Protein AF-A0A9P1I8E8-F1 (afdb_monomer)

Organism: NCBI:txid860376

Mean predicted aligned error: 10.09 Å

pLDDT: mean 78.87, std 17.03, range [38.69, 94.75]

Nearest PDB structures (foldseek):
  3wo3-assembly3_F  TM=6.947E-01  e=5.692E-03  Homo sapiens
  3omz-assembly1_A  TM=5.875E-01  e=2.929E-02  Homo sapiens
  8fnl-assembly1_G  TM=3.745E-01  e=1.660E+00  Homo sapiens
  1jv0-assembly1_A  TM=1.993E-01  e=1.866E+00  Homo sapiens
  6hd2-assembly1_A  TM=1.746E-01  e=7.166E+00  Homo sapiens

Solvent-accessible surface area (backbone atoms only — not comparable to full-atom values): 6444 Å² total; per-residue (Å²): 136,86,83,79,81,82,82,81,84,79,79,78,81,79,80,78,81,77,80,46,63,80,46,77,47,79,41,55,58,59,40,64,44,79,46,76,41,68,60,64,78,62,46,34,40,34,54,88,94,45,50,25,40,53,42,80,74,56,90,46,32,46,34,34,26,34,69,87,78,66,45,77,42,88,48,93,43,54,36,39,58,91,68,26,43,32,32,62,47,35,40,72,88,60,38,27,38,37,35,14,62,67,32,23,37,34,40,42,49,93

Sequence (110 aa):
MSSSSSLVFLILGLVLSIDCFLGVIEVKAGTSVDIELDGSGALEKYVGSKVYTFNFSGPNRGFFTDNATKAKVAASNLQIKGNTLVITKATKADAAKYRRGSDGIELVVL

Foldseek 3Di:
DDDDDDDDDDPPDDPPPPQDEPEEDEEEFFAKDKAAADADDWKWWADPPWIWTWDDDDQQDTFTATPVPRDTDDDPQWGHDPRIIIRNGDDQVRQTWMHHHSYIHGYHYD

Radius of gyration: 20.31 Å; Cα contacts (8 Å, |Δi|>4): 219; chains: 1; bounding box: 63×27×63 Å

Secondary structure (DSSP, 8-state):
--------------------EEEEEEE-TT--EEEE--SSS-EEEEETTEEEEEEEEETTEEEEEETTT--EE--TTEEEETTEEEESS--GGG-EEEEETTEEEEEEE-

Structure (mmCIF, N/CA/C/O backbone):
data_AF-A0A9P1I8E8-F1
#
_entry.id   AF-A0A9P1I8E8-F1
#
loop_
_atom_site.group_PDB
_atom_site.id
_atom_site.type_symbol
_atom_site.label_atom_id
_atom_site.label_alt_id
_atom_site.label_comp_id
_atom_site.label_asym_id
_atom_site.label_entity_id
_atom_site.label_seq_id
_atom_site.pdbx_PDB_ins_code
_atom_site.Cartn_x
_atom_site.Cartn_y
_atom_site.Cartn_z
_atom_site.occupancy
_atom_site.B_iso_or_equiv
_atom_site.auth_seq_id
_atom_site.auth_comp_id
_atom_site.auth_asym_id
_atom_site.auth_atom_id
_atom_site.pdbx_PDB_model_num
ATOM 1 N N . MET A 1 1 ? 47.224 10.803 -49.407 1.00 42.19 1 MET A N 1
ATOM 2 C CA . MET A 1 1 ? 46.918 10.798 -47.960 1.00 42.19 1 MET A CA 1
ATOM 3 C C . MET A 1 1 ? 45.432 10.509 -47.828 1.00 42.19 1 MET A C 1
ATOM 5 O O . MET A 1 1 ? 44.631 11.388 -48.106 1.00 42.19 1 MET A O 1
ATOM 9 N N . SER A 1 2 ? 45.066 9.248 -47.581 1.00 38.69 2 SER A N 1
ATOM 10 C CA . SER A 1 2 ? 43.662 8.823 -47.487 1.00 38.69 2 SER A CA 1
ATOM 11 C C . SER A 1 2 ? 43.175 9.070 -46.064 1.00 38.69 2 SER A C 1
ATOM 13 O O . SER A 1 2 ? 43.762 8.545 -45.121 1.00 38.69 2 SER A O 1
ATOM 15 N N . SER A 1 3 ? 42.157 9.915 -45.921 1.00 45.19 3 SER A N 1
ATOM 16 C CA . SER A 1 3 ? 41.531 10.236 -44.641 1.00 45.19 3 SER A CA 1
ATOM 17 C C . SER A 1 3 ? 40.602 9.088 -44.248 1.00 45.19 3 SER A C 1
ATOM 19 O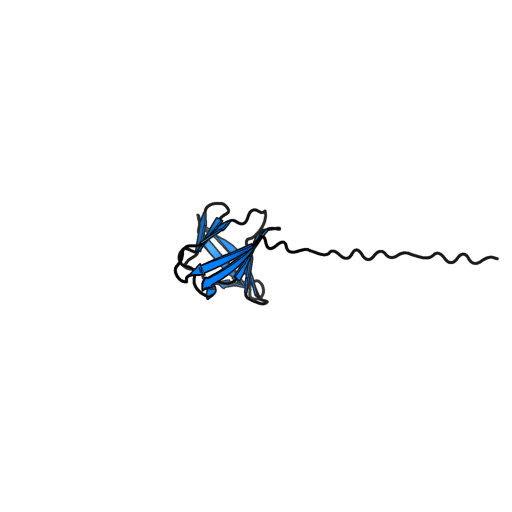 O . SER A 1 3 ? 39.602 8.845 -44.920 1.00 45.19 3 SER A O 1
ATOM 21 N N . SER A 1 4 ? 40.954 8.346 -43.200 1.00 43.19 4 SER A N 1
ATOM 22 C CA . SER A 1 4 ? 40.102 7.297 -42.637 1.00 43.19 4 SER A CA 1
ATOM 23 C C . SER A 1 4 ? 39.155 7.927 -41.617 1.00 43.19 4 SER A C 1
ATOM 25 O O . SER A 1 4 ? 39.563 8.269 -40.509 1.00 43.19 4 SER A O 1
ATOM 27 N N . SER A 1 5 ? 37.892 8.112 -41.995 1.00 45.56 5 SER A N 1
ATOM 28 C CA . SER A 1 5 ? 36.833 8.556 -41.086 1.00 45.56 5 SER A CA 1
ATOM 29 C C . SER A 1 5 ? 36.429 7.409 -40.155 1.00 45.56 5 SER A C 1
ATOM 31 O O . SER A 1 5 ? 35.754 6.472 -40.572 1.00 45.56 5 SER A O 1
ATOM 33 N N . SER A 1 6 ? 36.845 7.477 -38.889 1.00 46.22 6 SER A N 1
ATOM 34 C CA . SER A 1 6 ? 36.383 6.559 -37.843 1.00 46.22 6 SER A CA 1
ATOM 35 C C . SER A 1 6 ? 34.932 6.863 -37.472 1.00 46.22 6 SER A C 1
ATOM 37 O O . SER A 1 6 ? 34.622 7.935 -36.953 1.00 46.22 6 SER A O 1
ATOM 39 N N . LEU A 1 7 ? 34.044 5.907 -37.733 1.00 45.19 7 LEU A N 1
ATOM 40 C CA . LEU A 1 7 ? 32.640 5.944 -37.336 1.00 45.19 7 LEU A CA 1
ATOM 41 C C . LEU A 1 7 ? 32.532 5.477 -35.875 1.00 45.19 7 LEU A C 1
ATOM 43 O O . LEU A 1 7 ? 32.773 4.310 -35.569 1.00 45.19 7 LEU A O 1
ATOM 47 N N . VAL A 1 8 ? 32.214 6.394 -34.961 1.00 47.22 8 VAL A N 1
ATOM 48 C CA . VAL A 1 8 ? 31.980 6.085 -33.542 1.00 47.22 8 VAL A CA 1
ATOM 49 C C . VAL A 1 8 ? 30.517 5.675 -33.372 1.00 47.22 8 VAL A C 1
ATOM 51 O O . VAL A 1 8 ? 29.620 6.504 -33.504 1.00 47.22 8 VAL A O 1
ATOM 54 N N . PHE A 1 9 ? 30.265 4.401 -33.068 1.00 44.41 9 PHE A N 1
ATOM 55 C CA . PHE A 1 9 ? 28.941 3.926 -32.657 1.00 44.41 9 PHE A CA 1
ATOM 56 C C . PHE A 1 9 ? 28.751 4.176 -31.158 1.00 44.41 9 PHE A C 1
ATOM 58 O O . PHE A 1 9 ? 29.202 3.402 -30.316 1.00 44.41 9 PHE A O 1
ATOM 65 N N . LEU A 1 10 ? 28.086 5.281 -30.819 1.00 40.41 10 LEU A N 1
ATOM 66 C CA . LEU A 1 10 ? 27.625 5.563 -29.463 1.00 40.41 10 LEU A CA 1
ATOM 67 C C . LEU A 1 10 ? 26.334 4.765 -29.211 1.00 40.41 10 LEU A C 1
ATOM 69 O O . LEU A 1 10 ? 25.244 5.207 -29.568 1.00 40.41 10 LEU A O 1
ATOM 73 N N . ILE A 1 11 ? 26.445 3.569 -28.629 1.00 51.78 11 ILE A N 1
ATOM 74 C CA . ILE A 1 11 ? 25.273 2.808 -28.178 1.00 51.78 11 ILE A CA 1
ATOM 75 C C . ILE A 1 11 ? 24.783 3.446 -26.872 1.00 51.78 11 ILE A C 1
ATOM 77 O O . ILE A 1 11 ? 25.291 3.145 -25.793 1.00 51.78 11 ILE A O 1
ATOM 81 N N . LEU A 1 12 ? 23.811 4.360 -26.964 1.00 45.12 12 LEU A N 1
ATOM 82 C CA . LEU A 1 12 ? 23.032 4.782 -25.799 1.00 45.12 12 LEU A CA 1
ATOM 83 C C . LEU A 1 12 ? 22.200 3.583 -25.328 1.00 45.12 12 LEU A C 1
ATOM 85 O O . LEU A 1 12 ? 21.227 3.198 -25.975 1.00 45.12 12 LEU A O 1
ATOM 89 N N . GLY A 1 13 ? 22.597 2.986 -24.205 1.00 43.47 13 GLY A N 1
ATOM 90 C CA . GLY A 1 13 ? 21.833 1.942 -23.532 1.00 43.47 13 GLY A CA 1
ATOM 91 C C . GLY A 1 13 ? 20.497 2.491 -23.036 1.00 43.47 13 GLY A C 1
ATOM 92 O O . GLY A 1 13 ? 20.434 3.149 -22.000 1.00 43.47 13 GLY A O 1
ATOM 93 N N . LEU A 1 14 ? 19.427 2.219 -23.782 1.00 50.00 14 LEU A N 1
ATOM 94 C CA . LEU A 1 14 ? 18.058 2.435 -23.336 1.00 50.00 14 LEU A CA 1
ATOM 95 C C . LEU A 1 14 ? 17.737 1.385 -22.264 1.00 50.00 14 LEU A C 1
ATOM 97 O O . LEU A 1 14 ? 17.434 0.235 -22.577 1.00 50.00 14 LEU A O 1
ATOM 101 N N . VAL A 1 15 ? 17.826 1.769 -20.991 1.00 52.22 15 VAL A N 1
ATOM 102 C CA . VAL A 1 15 ? 17.323 0.950 -19.883 1.00 52.22 15 VAL A CA 1
ATOM 103 C C . VAL A 1 15 ? 15.799 1.055 -19.892 1.00 52.22 15 VAL A C 1
ATOM 105 O O . VAL A 1 15 ? 15.226 2.002 -19.361 1.00 52.22 15 VAL A O 1
ATOM 108 N N . LEU A 1 16 ? 15.136 0.095 -20.537 1.00 41.38 16 LEU A N 1
ATOM 109 C CA . LEU A 1 16 ? 13.700 -0.119 -20.379 1.00 41.38 16 LEU A CA 1
ATOM 110 C C . LEU A 1 16 ? 13.487 -0.836 -19.043 1.00 41.38 16 LEU A C 1
ATOM 112 O O . LEU A 1 16 ? 13.565 -2.060 -18.964 1.00 41.38 16 LEU A O 1
ATOM 116 N N . SER A 1 17 ? 13.250 -0.080 -17.975 1.00 48.94 17 SER A N 1
ATOM 117 C CA . SER A 1 17 ? 12.670 -0.636 -16.754 1.00 48.94 17 SER A CA 1
ATOM 118 C C . SER A 1 17 ? 11.229 -1.047 -17.062 1.00 48.94 17 SER A C 1
ATOM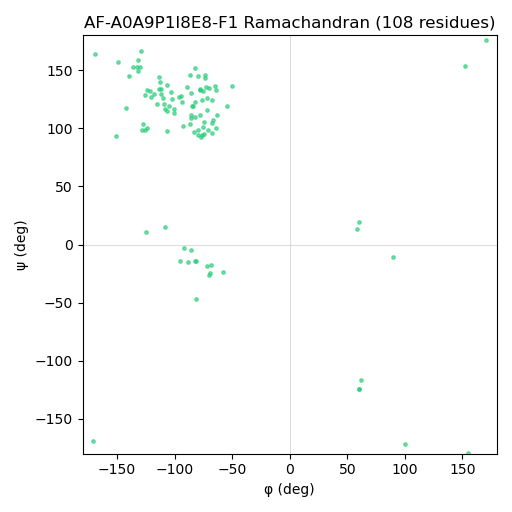 120 O O . SER A 1 17 ? 10.329 -0.211 -17.090 1.00 48.94 17 SER A O 1
ATOM 122 N N . ILE A 1 18 ? 11.029 -2.329 -17.372 1.00 50.38 18 ILE A N 1
ATOM 123 C CA . ILE A 1 18 ? 9.703 -2.942 -17.461 1.00 50.38 18 ILE A CA 1
ATOM 124 C C . ILE A 1 18 ? 9.231 -3.139 -16.020 1.00 50.38 18 ILE A C 1
ATOM 126 O O . ILE A 1 18 ? 9.680 -4.057 -15.338 1.00 50.38 18 ILE A O 1
ATOM 130 N N . ASP A 1 19 ? 8.361 -2.253 -15.542 1.00 52.59 19 ASP A N 1
ATOM 131 C CA . ASP A 1 19 ? 7.643 -2.465 -14.287 1.00 52.59 19 ASP A CA 1
ATOM 132 C C . ASP A 1 19 ? 6.663 -3.636 -14.483 1.00 52.59 19 ASP A C 1
ATOM 134 O O . ASP A 1 19 ? 5.643 -3.504 -15.163 1.00 52.59 19 ASP A O 1
ATOM 138 N N . CYS A 1 20 ? 6.991 -4.809 -13.935 1.00 55.44 20 CYS A N 1
ATOM 139 C CA . CYS A 1 20 ? 6.149 -5.998 -14.025 1.00 55.44 20 CYS A CA 1
ATOM 140 C C . CYS A 1 20 ? 5.014 -5.912 -12.990 1.00 55.44 20 CYS A C 1
ATOM 142 O O . CYS A 1 20 ? 5.198 -6.206 -11.811 1.00 55.44 20 CYS A O 1
ATOM 144 N N . PHE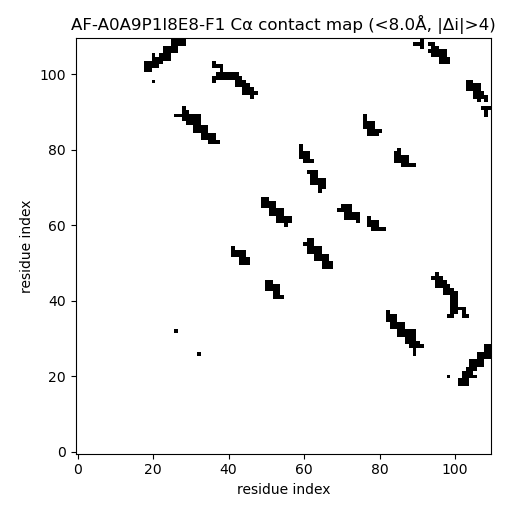 A 1 21 ? 3.823 -5.489 -13.417 1.00 63.81 21 PHE A N 1
ATOM 145 C CA . PHE A 1 21 ? 2.609 -5.634 -12.611 1.00 63.81 21 PHE A CA 1
ATOM 146 C C . PHE A 1 21 ? 2.005 -7.023 -12.867 1.00 63.81 21 PHE A C 1
ATOM 148 O O . PHE A 1 21 ? 1.486 -7.296 -13.946 1.00 63.81 21 PHE A O 1
ATOM 155 N N . LEU A 1 22 ? 2.103 -7.894 -11.865 1.00 70.00 22 LEU A N 1
ATOM 156 C CA . LEU A 1 22 ? 1.727 -9.307 -11.857 1.00 70.00 22 LEU A CA 1
ATOM 157 C C . LEU A 1 22 ? 0.212 -9.553 -11.952 1.00 70.00 22 LEU A C 1
ATOM 159 O O . LEU A 1 22 ? -0.195 -10.657 -12.305 1.00 70.00 22 LEU A O 1
ATOM 163 N N . GLY A 1 23 ? -0.639 -8.558 -11.671 1.00 82.25 23 GLY A N 1
ATOM 164 C CA . GLY A 1 23 ? -2.087 -8.714 -11.834 1.00 82.25 23 GLY A CA 1
ATOM 165 C C . GLY A 1 23 ? -2.944 -7.585 -11.265 1.00 82.25 23 GLY A C 1
ATOM 166 O O . GLY A 1 23 ? -2.448 -6.652 -10.629 1.00 82.25 23 GLY A O 1
ATOM 167 N N . VAL A 1 24 ? -4.253 -7.701 -11.499 1.00 90.06 24 VAL A N 1
ATOM 168 C CA . VAL A 1 24 ? -5.301 -6.830 -10.948 1.00 90.06 24 VAL A CA 1
ATOM 169 C C . VAL A 1 24 ? -6.138 -7.641 -9.959 1.00 90.06 24 VAL A C 1
ATOM 171 O O . VAL A 1 24 ? -6.601 -8.731 -10.290 1.00 90.06 24 VAL A O 1
ATOM 174 N N . ILE A 1 25 ? -6.343 -7.111 -8.755 1.00 89.25 25 ILE A N 1
ATOM 175 C CA . ILE A 1 25 ? -7.245 -7.660 -7.742 1.00 89.25 25 ILE A CA 1
ATOM 176 C C . ILE A 1 25 ? -8.452 -6.735 -7.646 1.00 89.25 25 ILE A C 1
ATOM 178 O O . ILE A 1 25 ? -8.319 -5.584 -7.235 1.00 89.25 25 ILE A O 1
ATOM 182 N N . GLU A 1 26 ? -9.636 -7.239 -7.981 1.00 93.69 26 GLU A N 1
ATOM 183 C CA . GLU A 1 26 ? -10.891 -6.511 -7.795 1.00 93.69 26 GLU A CA 1
ATOM 184 C C . GLU A 1 26 ? -11.629 -7.027 -6.559 1.00 93.69 26 GLU A C 1
ATOM 186 O O . GLU A 1 26 ? -11.919 -8.218 -6.444 1.00 93.69 26 GLU A O 1
ATOM 191 N N . VAL A 1 27 ? -11.965 -6.136 -5.626 1.00 92.50 27 VAL A N 1
ATOM 192 C CA . VAL A 1 27 ? -12.686 -6.487 -4.393 1.00 92.50 27 VAL A CA 1
ATOM 193 C C . VAL A 1 27 ? -13.843 -5.539 -4.130 1.00 92.50 27 VAL A C 1
ATOM 195 O O . VAL A 1 27 ? -13.789 -4.369 -4.481 1.00 92.50 27 VAL A O 1
ATOM 198 N N . LYS A 1 28 ? -14.881 -5.998 -3.431 1.00 93.88 28 LYS A N 1
ATOM 199 C CA . LYS A 1 28 ? -15.939 -5.099 -2.943 1.00 93.88 28 LYS A CA 1
ATOM 200 C C . LYS A 1 28 ? -15.435 -4.262 -1.771 1.00 93.88 28 LYS A C 1
ATOM 202 O O . LYS A 1 28 ? -14.690 -4.771 -0.927 1.00 93.88 28 LYS A O 1
ATOM 207 N N . ALA A 1 29 ? -15.903 -3.021 -1.657 1.00 93.00 29 ALA A N 1
ATOM 208 C CA . ALA A 1 29 ? -15.666 -2.218 -0.461 1.00 93.00 29 ALA A CA 1
ATOM 209 C C . ALA A 1 29 ? -16.036 -2.980 0.830 1.00 93.00 29 ALA A C 1
ATOM 211 O O . ALA A 1 29 ? -17.069 -3.641 0.921 1.00 93.00 29 ALA A O 1
ATOM 212 N N . GLY A 1 30 ? -15.176 -2.883 1.842 1.00 91.62 30 GLY A N 1
ATOM 213 C CA . GLY A 1 30 ? -15.311 -3.578 3.120 1.00 91.62 30 GLY A CA 1
ATOM 214 C C . GLY A 1 30 ? -14.667 -4.965 3.180 1.00 91.62 30 GLY A C 1
ATOM 215 O O . GLY A 1 30 ? -14.541 -5.502 4.277 1.00 91.62 30 GLY A O 1
ATOM 216 N N . THR A 1 31 ? -14.232 -5.520 2.046 1.00 91.38 31 THR A N 1
ATOM 217 C CA . THR A 1 31 ? -13.581 -6.839 1.979 1.00 91.38 31 THR A CA 1
ATOM 218 C C . THR A 1 31 ? -12.158 -6.775 2.539 1.00 91.38 31 THR A C 1
ATOM 220 O O . THR A 1 31 ? -11.465 -5.773 2.349 1.00 91.38 31 THR A O 1
ATOM 223 N N . SER A 1 32 ? -11.722 -7.834 3.225 1.00 92.56 32 SER A N 1
ATOM 224 C CA . SER A 1 32 ? -10.315 -7.997 3.606 1.00 92.56 32 SER A CA 1
ATOM 225 C C . SER A 1 32 ? -9.510 -8.463 2.397 1.00 92.56 32 SER A C 1
ATOM 227 O O . SER A 1 32 ? -9.937 -9.387 1.708 1.00 92.56 32 SER A O 1
ATOM 229 N N . VAL A 1 33 ? -8.358 -7.847 2.150 1.00 91.31 33 VAL A N 1
ATOM 230 C CA . VAL A 1 33 ? -7.482 -8.177 1.020 1.00 91.31 33 VAL A CA 1
ATOM 231 C C . VAL A 1 33 ? -6.087 -8.475 1.521 1.00 91.31 33 VAL A C 1
ATOM 233 O O . VAL A 1 33 ? -5.494 -7.654 2.223 1.00 91.31 33 VAL A O 1
ATOM 236 N N . ASP A 1 34 ? -5.567 -9.616 1.095 1.00 90.31 34 ASP A N 1
ATOM 237 C CA . ASP A 1 34 ? -4.188 -10.009 1.325 1.00 90.31 34 ASP A CA 1
ATOM 238 C C . ASP A 1 34 ? -3.403 -9.728 0.040 1.00 90.31 34 ASP A C 1
ATOM 240 O O . ASP A 1 34 ? -3.698 -10.269 -1.024 1.00 90.31 34 ASP A O 1
ATOM 244 N N . ILE A 1 35 ? -2.438 -8.818 0.136 1.00 86.88 35 ILE A N 1
ATOM 245 C CA . ILE A 1 35 ? -1.533 -8.441 -0.944 1.00 86.88 35 ILE A CA 1
ATOM 246 C C . ILE A 1 35 ? -0.174 -9.039 -0.606 1.00 86.88 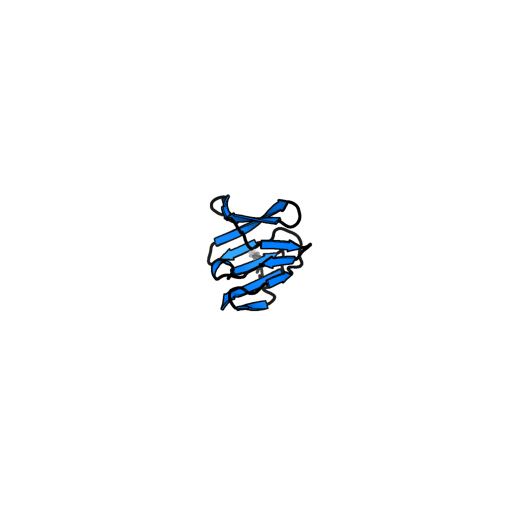35 ILE A C 1
ATOM 248 O O . ILE A 1 35 ? 0.585 -8.501 0.206 1.00 86.88 35 ILE A O 1
ATOM 252 N N . GLU A 1 36 ? 0.101 -10.189 -1.203 1.00 82.75 36 GLU A N 1
ATOM 253 C CA . GLU A 1 36 ? 1.413 -10.815 -1.164 1.00 82.75 36 GLU A CA 1
ATOM 254 C C . GLU A 1 36 ? 2.275 -10.198 -2.264 1.00 82.75 36 GLU A C 1
ATOM 256 O O . GLU A 1 36 ? 1.910 -10.199 -3.438 1.00 82.75 36 GLU A O 1
ATOM 261 N N . LEU A 1 37 ? 3.379 -9.582 -1.854 1.00 73.44 37 LEU A N 1
ATOM 262 C CA . LEU A 1 37 ? 4.363 -9.010 -2.760 1.00 73.44 37 LEU A CA 1
ATOM 263 C C . LEU A 1 37 ? 5.711 -9.585 -2.365 1.00 73.44 37 LEU A C 1
ATOM 265 O O . LEU A 1 37 ? 6.292 -9.195 -1.340 1.00 73.44 37 LEU A O 1
ATOM 269 N N . ASP A 1 38 ? 6.169 -10.530 -3.173 1.00 68.75 38 ASP A N 1
ATOM 270 C CA . ASP A 1 38 ? 7.472 -11.137 -3.021 1.00 68.75 38 ASP A CA 1
ATOM 271 C C . ASP A 1 38 ? 8.532 -10.180 -3.559 1.00 68.75 38 ASP A C 1
ATOM 273 O O . ASP A 1 38 ? 8.388 -9.533 -4.590 1.00 68.75 38 ASP A O 1
ATOM 277 N N . GLY A 1 39 ? 9.598 -9.982 -2.792 1.00 64.25 39 GLY A N 1
ATOM 278 C CA . GLY A 1 39 ? 10.633 -9.041 -3.195 1.00 64.25 39 GLY A CA 1
ATOM 279 C C . GLY A 1 39 ? 11.385 -8.421 -2.036 1.00 64.25 39 GLY A C 1
ATOM 280 O O . GLY A 1 39 ? 10.897 -8.283 -0.910 1.00 64.25 39 GLY A O 1
ATOM 281 N N . SER A 1 40 ? 12.615 -8.022 -2.333 1.00 67.56 40 SER A N 1
ATOM 282 C CA . SER A 1 40 ? 13.423 -7.214 -1.434 1.00 67.56 40 SER A CA 1
ATOM 283 C C . SER A 1 40 ? 13.051 -5.733 -1.570 1.00 67.56 40 SER A C 1
ATOM 285 O O . SER A 1 40 ? 12.591 -5.267 -2.612 1.00 67.56 40 SER A O 1
ATOM 287 N N . GLY A 1 41 ? 13.243 -4.975 -0.490 1.00 78.69 41 GLY A N 1
ATOM 288 C CA . GLY A 1 41 ? 13.006 -3.532 -0.474 1.00 78.69 41 GLY A CA 1
ATOM 289 C C . GLY A 1 41 ? 11.676 -3.108 0.144 1.00 78.69 41 GLY A C 1
ATOM 290 O O . GLY A 1 41 ? 10.973 -3.891 0.797 1.00 78.69 41 GLY A O 1
ATOM 291 N N . ALA A 1 42 ? 11.390 -1.816 -0.007 1.00 85.81 42 ALA A N 1
ATOM 292 C CA . ALA A 1 42 ? 10.238 -1.170 0.594 1.00 85.81 42 ALA A CA 1
ATOM 293 C C . ALA A 1 42 ? 8.963 -1.443 -0.210 1.00 85.81 42 ALA A C 1
ATOM 295 O O . ALA A 1 42 ? 8.986 -1.510 -1.436 1.00 85.81 42 ALA A O 1
ATOM 296 N N . LEU A 1 43 ? 7.850 -1.572 0.504 1.00 88.88 43 LEU A N 1
ATOM 297 C CA . LEU A 1 43 ? 6.527 -1.612 -0.097 1.00 88.88 43 LEU A CA 1
ATOM 298 C C . LEU A 1 43 ? 6.120 -0.191 -0.497 1.00 88.88 43 LEU A C 1
ATOM 300 O O . LEU A 1 43 ? 6.090 0.716 0.339 1.00 88.88 43 LEU A O 1
ATOM 304 N N . GLU A 1 44 ? 5.778 -0.012 -1.763 1.00 91.69 44 GLU A N 1
ATOM 305 C CA . GLU A 1 44 ? 5.344 1.251 -2.342 1.00 91.69 44 GLU A CA 1
ATOM 306 C C . GLU A 1 44 ? 3.879 1.166 -2.773 1.00 91.69 44 GLU A C 1
ATOM 308 O O . GLU A 1 44 ? 3.404 0.133 -3.240 1.00 91.69 44 GLU A O 1
ATOM 313 N N . LYS A 1 45 ? 3.155 2.272 -2.609 1.00 92.00 45 LYS A N 1
ATOM 314 C CA . LYS A 1 45 ? 1.778 2.464 -3.067 1.00 92.00 45 LYS A CA 1
ATOM 315 C C . LYS A 1 45 ? 1.742 3.665 -4.007 1.00 92.00 45 LYS A C 1
ATOM 317 O O . LYS A 1 45 ? 2.238 4.735 -3.659 1.00 92.00 45 LYS A O 1
ATOM 322 N N . TYR A 1 46 ? 1.104 3.507 -5.157 1.00 92.88 46 TYR A N 1
ATOM 323 C CA . TYR A 1 46 ? 0.965 4.518 -6.199 1.00 92.88 46 TYR A CA 1
ATOM 324 C C . TYR A 1 46 ? -0.502 4.904 -6.357 1.00 92.88 46 TYR A C 1
ATOM 326 O O . TYR A 1 46 ? -1.349 4.063 -6.668 1.00 92.88 46 TYR A O 1
ATOM 334 N N . VAL A 1 47 ? -0.794 6.189 -6.165 1.00 91.06 47 VAL A N 1
ATOM 335 C CA . VAL A 1 47 ? -2.129 6.773 -6.348 1.00 91.06 47 VAL A CA 1
ATOM 336 C C . VAL A 1 47 ? -2.005 7.921 -7.342 1.00 91.06 47 VAL A C 1
ATOM 338 O O . VAL A 1 47 ? -1.554 9.016 -6.998 1.00 91.06 47 VAL A O 1
ATOM 341 N N . GLY A 1 48 ? -2.363 7.663 -8.602 1.00 89.19 48 GLY A N 1
ATOM 342 C CA . GLY A 1 48 ? -2.071 8.586 -9.700 1.00 89.19 48 GLY A CA 1
ATOM 343 C C . GLY A 1 48 ? -0.560 8.805 -9.841 1.00 89.19 48 GLY A C 1
ATOM 344 O O . GLY A 1 48 ? 0.192 7.845 -9.972 1.00 89.19 48 GLY A O 1
ATOM 345 N N . SER A 1 49 ? -0.111 10.061 -9.782 1.00 89.00 49 SER A N 1
ATOM 346 C CA . SER A 1 49 ? 1.316 10.426 -9.815 1.00 89.00 49 SER A CA 1
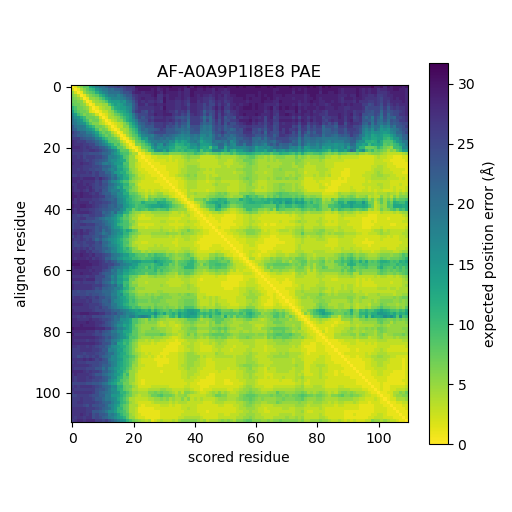ATOM 347 C C . SER A 1 49 ? 2.005 10.408 -8.445 1.00 89.00 49 SER A C 1
ATOM 349 O O . SER A 1 49 ? 3.210 10.642 -8.364 1.00 89.00 49 SER A O 1
ATOM 351 N N . LYS A 1 50 ? 1.263 10.168 -7.356 1.00 92.12 50 LYS A N 1
ATOM 352 C CA . LYS A 1 50 ? 1.817 10.182 -5.998 1.00 92.12 50 LYS A CA 1
ATOM 353 C C . LYS A 1 50 ? 2.338 8.808 -5.610 1.00 92.12 50 LYS A C 1
ATOM 355 O O . LYS A 1 50 ? 1.647 7.807 -5.796 1.00 92.12 50 LYS A O 1
ATOM 360 N N . VAL A 1 51 ? 3.524 8.796 -5.008 1.00 94.56 51 VAL A N 1
ATOM 361 C CA . VAL A 1 51 ? 4.179 7.593 -4.486 1.00 94.56 51 VAL A CA 1
ATOM 362 C C . VAL A 1 51 ? 4.250 7.679 -2.971 1.00 94.56 51 VAL A C 1
ATOM 364 O O . VAL A 1 51 ? 4.641 8.706 -2.410 1.00 94.56 51 VAL A O 1
ATOM 367 N N . TYR A 1 52 ? 3.889 6.584 -2.319 1.00 93.81 52 TYR A N 1
ATOM 368 C CA . TYR A 1 52 ? 3.925 6.437 -0.877 1.00 93.81 52 TYR A CA 1
ATOM 369 C C . TYR A 1 52 ? 4.769 5.228 -0.507 1.00 93.81 52 TYR A C 1
ATOM 371 O O . TYR A 1 52 ? 4.547 4.145 -1.039 1.00 93.81 52 TYR A O 1
ATOM 379 N N . THR A 1 53 ? 5.678 5.378 0.449 1.00 92.25 53 THR A N 1
ATOM 380 C CA . THR A 1 53 ? 6.478 4.261 0.963 1.00 92.25 53 THR A CA 1
ATOM 381 C C . THR A 1 53 ? 5.944 3.809 2.317 1.00 92.25 53 THR A C 1
ATOM 383 O O . THR A 1 53 ? 5.693 4.624 3.210 1.00 92.25 53 THR A O 1
ATOM 386 N N . PHE A 1 54 ? 5.752 2.503 2.481 1.00 88.75 54 PHE A N 1
ATOM 387 C CA . PHE A 1 54 ? 5.332 1.911 3.742 1.00 88.75 54 PHE A CA 1
ATOM 388 C C . PHE A 1 54 ? 6.498 1.866 4.733 1.00 88.75 54 PHE A C 1
ATOM 390 O O . PHE A 1 54 ? 7.597 1.422 4.412 1.00 88.75 54 PHE A O 1
ATOM 397 N N . ASN A 1 55 ? 6.239 2.308 5.957 1.00 86.62 55 ASN A N 1
ATOM 398 C CA . ASN A 1 55 ? 7.187 2.345 7.058 1.00 86.62 55 ASN A CA 1
ATOM 399 C C . ASN A 1 55 ? 6.651 1.505 8.214 1.00 86.62 55 ASN A C 1
ATOM 401 O O . ASN A 1 55 ? 5.531 1.718 8.685 1.00 86.62 55 ASN A O 1
ATOM 405 N N . PHE A 1 56 ? 7.468 0.575 8.698 1.00 81.38 56 PHE A N 1
ATOM 406 C CA . PHE A 1 56 ? 7.145 -0.238 9.864 1.00 81.38 56 PHE A CA 1
ATOM 407 C C . PHE A 1 56 ? 7.178 0.608 11.136 1.00 81.38 56 PHE A C 1
ATOM 409 O O . PHE A 1 56 ? 8.104 1.385 11.357 1.00 81.38 56 PHE A O 1
ATOM 416 N N . SER A 1 57 ? 6.168 0.448 11.989 1.00 79.94 57 SER A N 1
ATOM 417 C CA . SER A 1 57 ? 6.068 1.169 13.266 1.00 79.94 57 SER A CA 1
ATOM 418 C C . SER A 1 57 ? 5.902 0.247 14.472 1.00 79.94 57 SER A C 1
ATOM 420 O O . SER A 1 57 ? 5.547 0.710 15.553 1.00 79.94 57 SER A O 1
ATOM 422 N N . GLY A 1 58 ? 6.089 -1.057 14.284 1.00 72.94 58 GLY A N 1
ATOM 423 C CA . GLY A 1 58 ? 5.962 -2.078 15.316 1.00 72.94 58 GLY A CA 1
ATOM 424 C C . GLY A 1 58 ? 5.630 -3.445 14.715 1.00 72.94 58 GLY A C 1
ATOM 425 O O . GLY A 1 58 ? 5.494 -3.562 13.493 1.00 72.94 58 GLY A O 1
ATOM 426 N N . PRO A 1 59 ? 5.470 -4.479 15.559 1.00 73.12 59 PRO A N 1
ATOM 427 C CA . PRO A 1 59 ? 5.077 -5.808 15.109 1.00 73.12 59 PRO A CA 1
ATOM 428 C C . PRO A 1 59 ? 3.781 -5.729 14.302 1.00 73.12 59 PRO A C 1
ATOM 430 O O . PRO A 1 59 ? 2.756 -5.277 14.814 1.00 73.12 59 PRO A O 1
ATOM 433 N N . ASN A 1 60 ? 3.838 -6.148 13.038 1.00 69.88 60 ASN A N 1
ATOM 434 C CA . ASN A 1 60 ? 2.688 -6.254 12.139 1.00 69.88 60 ASN A CA 1
ATOM 435 C C . ASN A 1 60 ? 1.926 -4.939 11.871 1.00 69.88 60 ASN A C 1
ATOM 437 O O . ASN A 1 60 ? 0.769 -4.970 11.450 1.00 69.88 60 ASN A O 1
ATOM 441 N N . ARG A 1 61 ? 2.544 -3.773 12.111 1.00 77.56 61 ARG A N 1
ATOM 442 C CA . ARG A 1 61 ? 1.916 -2.450 11.945 1.00 77.56 61 ARG A CA 1
ATOM 443 C C . ARG A 1 61 ? 2.857 -1.474 11.253 1.00 77.56 61 ARG A C 1
ATOM 445 O O . ARG A 1 61 ? 4.078 -1.550 11.391 1.00 77.56 61 ARG A O 1
ATOM 452 N N . GLY A 1 62 ? 2.278 -0.507 10.559 1.00 81.62 62 GLY A N 1
ATOM 453 C CA . GLY A 1 62 ? 3.039 0.553 9.920 1.00 81.62 62 GLY A CA 1
ATOM 454 C C . GLY A 1 62 ? 2.154 1.662 9.383 1.00 81.62 62 GLY A C 1
ATOM 455 O O . GLY A 1 62 ? 0.970 1.756 9.706 1.00 81.62 62 GLY A O 1
ATOM 456 N N . PHE A 1 63 ? 2.759 2.535 8.597 1.00 86.94 63 PHE A N 1
ATOM 457 C CA . PHE A 1 63 ? 2.105 3.686 7.997 1.00 86.94 63 PHE A CA 1
ATOM 458 C C . PHE A 1 63 ? 2.744 4.016 6.657 1.00 86.94 63 PHE A C 1
ATOM 460 O O . PHE A 1 63 ? 3.909 3.706 6.420 1.00 86.94 63 PHE A O 1
ATOM 467 N N . PHE A 1 64 ? 1.999 4.697 5.798 1.00 91.12 64 PHE A N 1
ATOM 468 C CA . PHE A 1 64 ? 2.555 5.229 4.565 1.00 91.12 64 PHE A CA 1
ATOM 469 C C . PHE A 1 64 ? 3.158 6.610 4.808 1.00 91.12 64 PHE A C 1
ATOM 471 O O . PHE A 1 64 ? 2.649 7.386 5.613 1.00 91.12 64 PHE A O 1
ATOM 478 N N . THR A 1 65 ? 4.231 6.924 4.097 1.00 93.94 65 THR A N 1
ATOM 479 C CA . THR A 1 65 ? 4.804 8.269 4.031 1.00 93.94 65 THR A CA 1
ATOM 480 C C . THR A 1 65 ? 4.732 8.736 2.589 1.00 93.94 65 THR A C 1
ATOM 482 O O . THR A 1 65 ? 5.133 8.001 1.692 1.00 93.94 65 THR A O 1
ATOM 485 N N . ASP A 1 66 ? 4.202 9.933 2.360 1.00 93.81 66 ASP A N 1
ATOM 486 C CA . ASP A 1 66 ? 4.2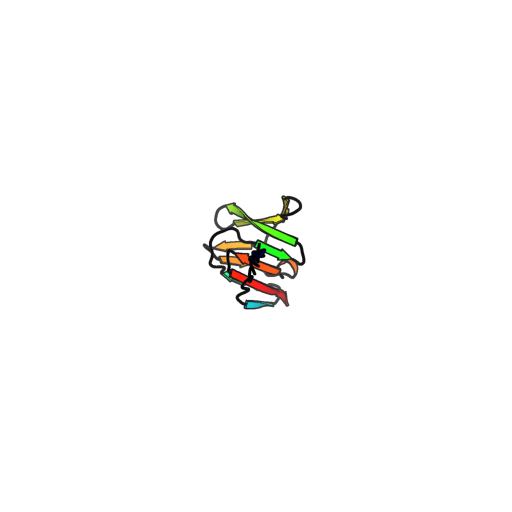00 10.566 1.042 1.00 93.81 66 ASP A CA 1
ATOM 487 C C . ASP A 1 66 ? 5.640 10.919 0.643 1.00 93.81 66 ASP A C 1
ATOM 489 O O . ASP A 1 66 ? 6.346 11.616 1.376 1.00 93.81 66 ASP A O 1
ATOM 493 N N . ASN A 1 67 ? 6.102 10.433 -0.511 1.00 91.75 67 ASN A N 1
ATOM 494 C CA . ASN A 1 67 ? 7.507 10.579 -0.885 1.00 91.75 67 ASN A CA 1
ATOM 495 C C . ASN A 1 67 ? 7.900 12.019 -1.223 1.00 91.75 67 ASN A C 1
ATOM 497 O O . ASN A 1 67 ? 9.073 12.362 -1.040 1.00 91.75 67 ASN A O 1
ATOM 501 N N . ALA A 1 68 ? 6.954 12.852 -1.661 1.00 92.56 68 ALA A N 1
ATOM 502 C CA . ALA A 1 68 ? 7.206 14.246 -2.006 1.00 92.56 68 ALA A CA 1
ATOM 503 C C . ALA A 1 68 ? 7.232 15.135 -0.758 1.00 92.56 68 ALA A C 1
ATOM 505 O O . ALA A 1 68 ? 8.144 15.938 -0.584 1.00 92.56 68 ALA A O 1
ATOM 506 N N . THR A 1 69 ? 6.251 14.973 0.131 1.00 94.75 69 THR A N 1
ATOM 507 C CA . THR A 1 69 ? 6.082 15.857 1.300 1.00 94.75 69 THR A CA 1
ATOM 508 C C . THR A 1 69 ? 6.716 15.320 2.578 1.00 94.75 69 THR A C 1
ATOM 510 O O . THR A 1 69 ? 6.835 16.050 3.558 1.00 94.75 69 THR A O 1
ATOM 513 N N . LYS A 1 70 ? 7.091 14.036 2.596 1.00 92.75 70 LYS A N 1
ATOM 514 C CA . LYS A 1 70 ? 7.494 13.282 3.796 1.00 92.75 70 LYS A CA 1
ATOM 515 C C . LYS A 1 70 ? 6.417 13.238 4.886 1.00 92.75 70 LYS A C 1
ATOM 517 O O . LYS A 1 70 ? 6.691 12.823 6.011 1.00 92.75 70 LYS A O 1
ATOM 522 N N . ALA A 1 71 ? 5.182 13.623 4.560 1.00 91.19 71 ALA A N 1
ATOM 523 C CA . ALA A 1 71 ? 4.072 13.581 5.491 1.00 91.19 71 ALA A CA 1
ATOM 524 C C . ALA A 1 71 ? 3.623 12.135 5.722 1.00 91.19 71 ALA A C 1
ATOM 526 O O . ALA A 1 71 ? 3.466 11.345 4.786 1.00 91.19 71 ALA A O 1
ATOM 527 N N . LYS A 1 72 ? 3.379 11.798 6.987 1.00 89.06 72 LYS A N 1
ATOM 528 C CA . LYS A 1 72 ? 2.797 10.517 7.375 1.00 89.06 72 LYS A CA 1
ATOM 529 C C . LYS A 1 72 ? 1.323 10.480 6.987 1.00 89.06 72 LYS A C 1
ATOM 531 O O . LYS A 1 72 ? 0.535 11.321 7.408 1.00 89.06 72 LYS A O 1
ATOM 536 N N . VAL A 1 73 ? 0.950 9.452 6.243 1.00 84.31 73 VA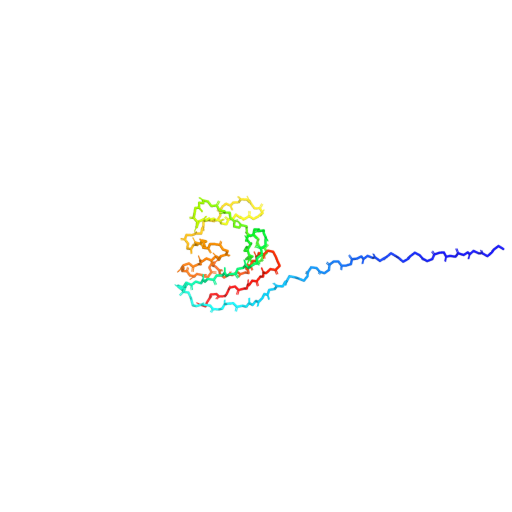L A N 1
ATOM 537 C CA . VAL A 1 73 ? -0.427 9.114 5.911 1.00 84.31 73 VAL A CA 1
ATOM 538 C C . VAL A 1 73 ? -0.852 7.978 6.829 1.00 84.31 73 VAL A C 1
ATOM 540 O O . VAL A 1 73 ? -0.316 6.866 6.784 1.00 84.31 73 VAL A O 1
ATOM 543 N N . ALA A 1 74 ? -1.793 8.283 7.718 1.00 67.88 74 ALA A N 1
ATOM 544 C CA . ALA A 1 74 ? -2.362 7.282 8.601 1.00 67.88 74 ALA A CA 1
ATOM 545 C C . ALA A 1 74 ? -3.107 6.232 7.772 1.00 67.88 74 ALA A C 1
ATOM 547 O O . ALA A 1 74 ? -3.906 6.569 6.902 1.00 67.88 74 ALA A O 1
ATOM 548 N N . ALA A 1 75 ? -2.856 4.965 8.077 1.00 69.25 75 ALA A N 1
ATOM 549 C CA . ALA A 1 75 ? -3.564 3.852 7.477 1.00 69.25 75 ALA A CA 1
ATOM 550 C C . ALA A 1 75 ? -4.086 2.962 8.608 1.00 69.25 75 ALA A C 1
ATOM 552 O O . ALA A 1 75 ? -3.339 2.221 9.244 1.00 69.25 75 ALA A O 1
ATOM 553 N N . SER A 1 76 ? -5.361 3.141 8.948 1.00 65.88 76 SER A N 1
ATOM 554 C CA . SER A 1 76 ? -5.993 2.519 10.119 1.00 65.88 76 SER A CA 1
ATOM 555 C C . SER A 1 76 ? -6.462 1.083 9.869 1.00 65.88 76 SER A C 1
ATOM 557 O O . SER A 1 76 ? -6.744 0.358 10.819 1.00 65.88 76 SER A O 1
ATOM 559 N N . ASN A 1 77 ? -6.522 0.668 8.606 1.00 83.81 77 ASN A N 1
ATOM 560 C CA . ASN A 1 77 ? -6.996 -0.630 8.130 1.00 83.81 77 ASN A CA 1
ATOM 561 C C . ASN A 1 77 ? -5.863 -1.538 7.620 1.00 83.81 77 ASN A C 1
ATOM 563 O O . ASN A 1 77 ? -6.144 -2.521 6.941 1.00 83.81 77 ASN A O 1
ATOM 567 N N . LEU A 1 78 ? -4.597 -1.229 7.924 1.00 83.81 78 LEU A N 1
ATOM 568 C CA . LEU A 1 78 ? -3.449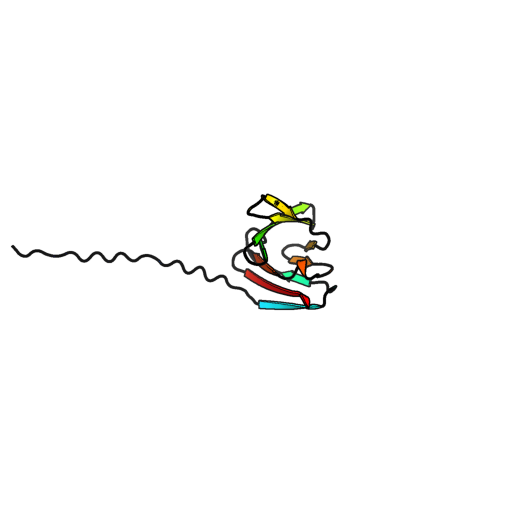 -2.010 7.458 1.00 83.81 78 LEU A CA 1
ATOM 569 C C . LEU A 1 78 ? -2.820 -2.839 8.574 1.00 83.81 78 LEU A C 1
ATOM 571 O O . LEU A 1 78 ? -2.583 -2.355 9.683 1.00 83.81 78 LEU A O 1
ATOM 575 N N . GLN A 1 79 ? -2.483 -4.076 8.236 1.00 85.00 79 GLN A N 1
ATOM 576 C CA . GLN A 1 79 ? -1.624 -4.958 9.014 1.00 85.00 79 GLN A CA 1
ATOM 577 C C . GLN A 1 79 ? -0.543 -5.525 8.093 1.00 85.00 79 GLN A C 1
ATOM 579 O O . GLN A 1 79 ? -0.751 -5.654 6.891 1.00 85.00 79 GLN A O 1
ATOM 584 N N . ILE A 1 80 ? 0.611 -5.879 8.649 1.00 80.38 80 ILE A N 1
ATOM 585 C CA . ILE A 1 80 ? 1.621 -6.662 7.928 1.00 80.38 80 ILE A CA 1
ATOM 586 C C . ILE A 1 80 ? 1.690 -8.037 8.576 1.00 80.38 80 ILE A C 1
ATOM 588 O O . ILE A 1 80 ? 1.757 -8.124 9.796 1.00 80.38 80 ILE A O 1
ATOM 592 N N . LYS A 1 81 ? 1.693 -9.107 7.788 1.00 81.56 81 LYS A N 1
ATOM 593 C CA . LYS A 1 81 ? 1.937 -10.470 8.271 1.00 81.56 81 LYS A CA 1
ATOM 594 C C . LYS A 1 81 ? 3.076 -11.067 7.452 1.00 81.56 81 LYS A C 1
ATOM 596 O O . LYS A 1 81 ? 2.866 -11.494 6.325 1.00 81.56 81 LYS A O 1
ATOM 601 N N . GLY A 1 82 ? 4.293 -11.051 7.993 1.00 78.56 82 GLY A N 1
ATOM 602 C CA . GLY A 1 82 ? 5.479 -11.457 7.231 1.00 78.56 82 GLY A CA 1
ATOM 603 C C . GLY A 1 82 ? 5.699 -10.550 6.015 1.00 78.56 82 GLY A C 1
ATOM 604 O O . GLY A 1 82 ? 5.922 -9.352 6.185 1.00 78.56 82 GLY A O 1
ATOM 605 N N . ASN A 1 83 ? 5.613 -11.115 4.807 1.00 76.00 83 ASN A N 1
ATOM 606 C CA . ASN A 1 83 ? 5.731 -10.375 3.543 1.00 76.00 83 ASN A CA 1
ATOM 607 C C . ASN A 1 83 ? 4.395 -9.876 2.974 1.00 76.00 83 ASN A C 1
ATOM 609 O O . ASN A 1 83 ? 4.396 -9.159 1.976 1.00 76.00 83 ASN A O 1
ATOM 613 N N . THR A 1 84 ? 3.273 -10.195 3.618 1.00 83.88 84 THR A N 1
ATOM 614 C CA . THR A 1 84 ? 1.935 -9.853 3.133 1.00 83.88 84 THR A CA 1
ATOM 615 C C . THR A 1 84 ? 1.443 -8.547 3.753 1.00 83.88 84 THR A C 1
ATOM 617 O O . THR A 1 84 ? 1.416 -8.401 4.982 1.00 83.88 84 THR A O 1
ATOM 620 N N . LEU A 1 85 ? 0.998 -7.608 2.916 1.00 86.75 85 LEU A N 1
ATOM 621 C CA . LEU A 1 85 ? 0.175 -6.481 3.350 1.00 86.75 85 LEU A CA 1
ATOM 622 C C . LEU A 1 85 ? -1.279 -6.940 3.438 1.00 86.75 85 LEU A C 1
ATOM 624 O O . LEU A 1 85 ? -1.866 -7.351 2.447 1.00 86.75 85 LEU A O 1
ATOM 628 N N . VAL A 1 86 ? -1.878 -6.806 4.614 1.00 89.69 86 VAL A N 1
ATOM 629 C CA . VAL A 1 86 ? -3.286 -7.121 4.848 1.00 89.69 86 VAL A CA 1
ATOM 630 C C . VAL A 1 86 ? -4.064 -5.822 4.998 1.00 89.69 86 VAL A C 1
ATOM 632 O O . VAL A 1 86 ? -3.870 -5.074 5.960 1.00 89.69 86 VAL A O 1
ATOM 635 N N . ILE A 1 87 ? -4.973 -5.565 4.064 1.00 90.44 87 ILE A N 1
ATOM 636 C CA . ILE A 1 87 ? -5.968 -4.497 4.155 1.00 90.44 87 ILE A CA 1
ATOM 637 C C . ILE A 1 87 ? -7.214 -5.116 4.780 1.00 90.44 87 ILE A C 1
ATOM 639 O O . ILE A 1 87 ? -7.969 -5.808 4.109 1.00 90.44 87 ILE A O 1
ATOM 643 N N . THR A 1 88 ? -7.451 -4.882 6.069 1.00 90.75 88 THR A N 1
ATOM 644 C CA . THR A 1 88 ? -8.519 -5.567 6.822 1.00 90.75 88 THR A CA 1
ATOM 645 C C . THR A 1 88 ? -9.924 -5.156 6.397 1.00 90.75 88 THR A C 1
ATOM 647 O O . THR A 1 88 ? -10.883 -5.897 6.609 1.00 90.75 88 THR A O 1
ATOM 650 N N . LYS A 1 89 ? -10.056 -3.957 5.823 1.00 92.12 89 LYS A N 1
ATOM 651 C CA . LYS A 1 89 ? -11.314 -3.402 5.327 1.00 92.12 89 LYS A CA 1
ATOM 652 C C . LYS 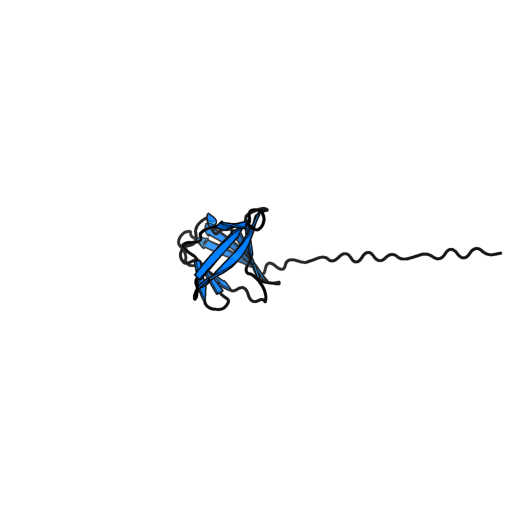A 1 89 ? -11.022 -2.458 4.166 1.00 92.12 89 LYS A C 1
ATOM 654 O O . LYS A 1 89 ? -10.720 -1.286 4.396 1.00 92.12 89 LYS A O 1
ATOM 659 N N . ALA A 1 90 ? -11.077 -2.970 2.940 1.00 91.06 90 ALA A N 1
ATOM 660 C CA . ALA A 1 90 ? -10.753 -2.202 1.742 1.00 91.06 90 ALA A CA 1
ATOM 661 C C . ALA A 1 90 ? -11.739 -1.051 1.506 1.00 91.06 90 ALA A C 1
ATOM 663 O O . ALA A 1 90 ? -12.957 -1.207 1.616 1.00 91.06 90 ALA A O 1
ATOM 664 N N . THR A 1 91 ? -11.211 0.114 1.153 1.00 92.38 91 THR A N 1
ATOM 665 C CA . THR A 1 91 ? -11.962 1.322 0.805 1.00 92.38 91 THR A CA 1
ATOM 666 C C . THR A 1 91 ? -11.471 1.879 -0.528 1.00 92.38 91 THR A C 1
ATOM 668 O O . THR A 1 91 ? -10.395 1.525 -0.999 1.00 92.38 91 THR A O 1
ATOM 671 N N . LYS A 1 92 ? -12.206 2.817 -1.137 1.00 90.56 92 LYS A N 1
ATOM 672 C CA . LYS A 1 92 ? -11.746 3.489 -2.369 1.00 90.56 92 LYS A CA 1
ATOM 673 C C . LYS A 1 92 ? -10.391 4.195 -2.197 1.00 90.56 92 LYS A C 1
ATOM 675 O O . LYS A 1 92 ? -9.683 4.367 -3.178 1.00 90.56 92 LYS A O 1
ATOM 680 N N . ALA A 1 93 ? -10.006 4.567 -0.972 1.00 87.81 93 ALA A N 1
ATOM 681 C CA . ALA A 1 93 ? -8.691 5.146 -0.692 1.00 87.81 93 ALA A CA 1
ATOM 682 C C . ALA A 1 93 ? -7.545 4.121 -0.791 1.00 87.81 93 ALA A C 1
ATOM 684 O O . ALA A 1 93 ? -6.381 4.511 -0.907 1.00 87.81 93 ALA A O 1
ATOM 685 N N . ASP A 1 94 ? -7.860 2.828 -0.737 1.00 89.69 94 ASP A N 1
ATOM 686 C CA . ASP A 1 94 ? -6.911 1.727 -0.894 1.00 89.69 94 ASP A CA 1
ATOM 687 C C . ASP A 1 94 ? -6.746 1.309 -2.359 1.00 89.69 94 ASP A C 1
ATOM 689 O O . ASP A 1 94 ? -5.768 0.649 -2.685 1.00 89.69 94 ASP A O 1
ATOM 693 N N . ALA A 1 95 ? -7.646 1.733 -3.256 1.00 92.31 95 ALA A N 1
ATOM 694 C CA . ALA A 1 95 ? -7.503 1.478 -4.685 1.00 92.31 95 ALA A CA 1
ATOM 695 C C . ALA A 1 95 ? -6.237 2.168 -5.215 1.00 92.31 95 ALA A C 1
ATOM 697 O O . ALA A 1 95 ? -6.123 3.398 -5.204 1.00 92.31 95 ALA A O 1
ATOM 698 N N . ALA A 1 96 ? -5.254 1.362 -5.597 1.00 92.94 96 ALA A N 1
ATOM 699 C CA . ALA A 1 96 ? -3.910 1.812 -5.911 1.00 92.94 96 ALA A CA 1
ATOM 700 C C . ALA A 1 96 ? -3.111 0.691 -6.567 1.00 92.94 96 ALA A C 1
ATOM 702 O O . ALA A 1 96 ? -3.427 -0.492 -6.439 1.00 92.94 96 ALA A O 1
ATOM 703 N N . LYS A 1 97 ? -2.006 1.076 -7.194 1.00 92.62 97 LYS A N 1
ATOM 704 C CA . LYS A 1 97 ? -0.960 0.131 -7.566 1.00 92.62 97 LYS A CA 1
ATOM 705 C C . LYS A 1 97 ? -0.025 -0.057 -6.378 1.00 92.62 97 LYS A C 1
ATOM 707 O O . LYS A 1 97 ? 0.409 0.925 -5.783 1.00 92.62 97 LYS A O 1
ATOM 712 N N . TYR A 1 98 ? 0.270 -1.293 -6.018 1.00 91.56 98 TYR A N 1
ATOM 713 C CA . TYR A 1 98 ? 1.210 -1.646 -4.959 1.00 91.56 98 TYR A CA 1
ATOM 714 C C . TYR A 1 98 ? 2.420 -2.321 -5.587 1.00 91.56 98 TYR A C 1
ATOM 716 O O . TYR A 1 98 ? 2.250 -3.098 -6.519 1.00 91.56 98 TYR A O 1
ATOM 724 N N . ARG A 1 99 ? 3.626 -2.022 -5.103 1.00 88.94 99 ARG A N 1
ATOM 725 C CA . ARG A 1 99 ? 4.869 -2.604 -5.623 1.00 88.94 99 ARG A CA 1
ATOM 726 C C . ARG A 1 99 ? 5.836 -2.940 -4.501 1.00 88.94 99 ARG A C 1
ATOM 728 O O . ARG A 1 99 ? 5.942 -2.189 -3.532 1.00 88.94 99 ARG A O 1
ATOM 735 N N . ARG A 1 100 ? 6.585 -4.026 -4.656 1.00 87.62 100 ARG A N 1
ATOM 736 C CA . ARG A 1 100 ? 7.762 -4.343 -3.850 1.00 87.62 100 ARG A CA 1
ATOM 737 C C . ARG A 1 100 ? 8.817 -4.981 -4.746 1.00 87.62 100 ARG A C 1
ATOM 739 O O . ARG A 1 100 ? 8.591 -6.038 -5.316 1.00 87.62 100 ARG A O 1
ATOM 746 N N . GLY A 1 101 ? 9.972 -4.333 -4.886 1.00 84.81 101 GLY A N 1
ATOM 747 C CA . GLY A 1 101 ? 10.993 -4.796 -5.830 1.00 84.81 101 GLY A CA 1
ATOM 748 C C . GLY A 1 101 ? 10.461 -4.817 -7.270 1.00 84.81 101 GLY A C 1
ATOM 749 O O . GLY A 1 101 ? 9.995 -3.788 -7.761 1.00 84.81 101 GLY A O 1
ATOM 750 N N . SER A 1 102 ? 10.545 -5.974 -7.931 1.00 79.31 102 SER A N 1
ATOM 751 C CA . SER A 1 102 ? 10.022 -6.207 -9.287 1.00 79.31 102 SER A CA 1
ATOM 752 C C . SER A 1 102 ? 8.525 -6.496 -9.340 1.00 79.31 102 SER A C 1
ATOM 754 O O . SER A 1 102 ? 7.955 -6.456 -10.428 1.00 79.31 102 SER A O 1
ATOM 756 N N . ASP A 1 103 ? 7.906 -6.790 -8.199 1.00 84.88 103 ASP A N 1
ATOM 757 C CA . ASP A 1 103 ? 6.555 -7.326 -8.132 1.00 84.88 103 ASP A CA 1
ATOM 758 C C . ASP A 1 103 ? 5.572 -6.191 -7.897 1.00 84.88 103 ASP A C 1
ATOM 760 O O . ASP A 1 103 ? 5.724 -5.403 -6.959 1.00 84.88 103 ASP A O 1
ATOM 764 N N . GLY A 1 104 ? 4.554 -6.096 -8.746 1.00 88.12 104 GLY A N 1
ATOM 765 C CA . GLY A 1 104 ? 3.485 -5.120 -8.595 1.00 88.12 104 GLY A CA 1
ATOM 766 C C . GLY A 1 104 ? 2.102 -5.736 -8.730 1.00 88.12 104 GLY A C 1
ATOM 767 O O . GLY A 1 104 ? 1.911 -6.669 -9.495 1.00 88.12 104 GLY A O 1
ATOM 768 N N . ILE A 1 105 ? 1.108 -5.179 -8.045 1.00 90.69 105 ILE A N 1
ATOM 769 C CA . ILE A 1 105 ? -0.308 -5.472 -8.292 1.00 90.69 105 ILE A CA 1
ATOM 770 C C . ILE A 1 105 ? -1.106 -4.177 -8.402 1.00 90.69 105 ILE A C 1
ATOM 772 O O . ILE A 1 105 ? -0.704 -3.142 -7.869 1.00 90.69 105 ILE A O 1
ATOM 776 N N . GLU A 1 106 ? -2.272 -4.234 -9.026 1.00 92.50 106 GLU A N 1
ATOM 777 C CA . GLU A 1 106 ? -3.271 -3.171 -8.954 1.00 92.50 106 GLU A CA 1
ATOM 778 C C . GLU A 1 106 ? -4.465 -3.634 -8.121 1.00 92.50 106 GLU A C 1
ATOM 780 O O . GLU A 1 106 ? -5.101 -4.631 -8.445 1.00 92.50 106 GLU A O 1
ATOM 785 N N . LEU A 1 107 ? -4.773 -2.918 -7.040 1.00 92.19 107 LEU A N 1
ATOM 786 C CA . LEU A 1 107 ? -5.990 -3.131 -6.267 1.00 92.19 107 LEU A CA 1
ATOM 787 C C . LEU A 1 107 ? -7.082 -2.194 -6.777 1.00 92.19 107 LEU A C 1
ATOM 789 O O . LEU A 1 107 ? -6.951 -0.970 -6.706 1.00 92.19 107 LEU A O 1
ATOM 793 N N . VAL A 1 108 ? -8.197 -2.778 -7.193 1.00 92.75 108 VAL A N 1
ATOM 794 C CA . VAL A 1 108 ? -9.430 -2.077 -7.533 1.00 92.75 108 VAL A CA 1
ATOM 795 C C . VAL A 1 108 ? -10.467 -2.401 -6.466 1.00 92.75 108 VAL A C 1
ATOM 797 O O . VAL A 1 108 ? -10.757 -3.560 -6.178 1.00 92.75 108 VAL A O 1
ATOM 800 N N . VAL A 1 109 ? -11.048 -1.364 -5.869 1.00 91.62 109 VAL A N 1
ATOM 801 C CA . VAL A 1 109 ? -12.158 -1.514 -4.923 1.00 91.62 109 VAL A CA 1
ATOM 802 C C . VAL A 1 109 ? -13.438 -1.092 -5.626 1.00 91.62 109 VAL A C 1
ATOM 804 O O . VAL A 1 109 ? -13.532 0.057 -6.057 1.00 91.62 109 VAL A O 1
ATOM 807 N N . LEU A 1 110 ? -14.399 -2.006 -5.749 1.00 90.56 110 LEU A N 1
ATOM 808 C CA . LEU A 1 110 ? -15.717 -1.838 -6.369 1.00 90.56 110 LEU A CA 1
ATOM 809 C C . LEU A 1 110 ? -16.694 -1.149 -5.413 1.00 90.56 110 LEU A C 1
ATOM 811 O O . LEU A 1 110 ? -16.786 -1.562 -4.232 1.00 90.56 110 LEU A O 1
#